Protein AF-A0A1G8HN28-F1 (afdb_monomer)

Sequence (175 aa):
MNTENFEAIHAINRPHAPDEATADFIFKAYMLLKNAPPTFSKWARQGAFENIAACAVSWRVVGISEDALRKIAATGKRGDLQRGHWFARDKRYEALFGVSGPTMERDALIRFFFDHDTTVVITKEQNNADGGPTTWGKIVAVPEGMFTTSGYSFNVRKRTEIPWVAAAVAELDQG

Radius of gyration: 17.05 Å; Cα contacts (8 Å, |Δi|>4): 218; chains: 1; bounding box: 41×28×47 Å

Secondary structure (DSSP, 8-state):
--HHHHHHHHHH-------HHHHHHHHHHHHHHHTS-TTS-HHHHHHHHHHHHGGGTTTEEEEEEHHHHHHHHHHSS-TTEEEEESS-HHHHHHHHH-TTSPPPPHHHHHHHHHHH-EEEEEETGGGSTT-STTTS-SEEEPPTTSS---SS-----TTTHHHHHHHHHHHHTT-

Mean predicted aligned error: 5.54 Å

Structure (mmCIF, N/CA/C/O backbone):
data_AF-A0A1G8HN28-F1
#
_entry.id   AF-A0A1G8HN28-F1
#
loop_
_atom_site.group_PDB
_atom_site.id
_atom_site.type_symbol
_atom_site.label_atom_id
_atom_site.label_alt_id
_atom_site.label_comp_id
_atom_site.label_asym_id
_atom_site.label_entity_id
_atom_site.label_seq_id
_atom_site.pdbx_PDB_ins_code
_atom_site.Cartn_x
_atom_site.Cartn_y
_atom_site.Cartn_z
_atom_site.occupancy
_atom_site.B_iso_or_equiv
_atom_site.auth_seq_id
_atom_site.auth_comp_id
_atom_site.auth_asym_id
_atom_site.auth_atom_id
_atom_site.pdbx_PDB_model_num
ATOM 1 N N . MET A 1 1 ? 16.975 -12.464 -0.111 1.00 44.72 1 MET A N 1
ATOM 2 C CA . MET A 1 1 ? 15.775 -12.101 0.677 1.00 44.72 1 MET A CA 1
ATOM 3 C C . MET A 1 1 ? 15.502 -13.298 1.578 1.00 44.72 1 MET A C 1
ATOM 5 O O . MET A 1 1 ? 15.392 -14.381 1.025 1.00 44.72 1 MET A O 1
ATOM 9 N N . ASN A 1 2 ? 15.528 -13.157 2.911 1.00 34.72 2 ASN A N 1
ATOM 10 C CA . ASN A 1 2 ? 15.238 -14.291 3.805 1.00 34.72 2 ASN A CA 1
ATOM 11 C C . ASN A 1 2 ? 13.785 -14.734 3.607 1.00 34.72 2 ASN A C 1
ATOM 13 O O . ASN A 1 2 ? 12.886 -13.892 3.602 1.00 34.72 2 ASN A O 1
ATOM 17 N N . THR A 1 3 ? 13.583 -16.038 3.446 1.00 35.84 3 THR A N 1
ATOM 18 C CA . THR A 1 3 ? 12.288 -16.710 3.264 1.00 35.84 3 THR A CA 1
ATOM 19 C C . THR A 1 3 ? 11.297 -16.413 4.392 1.00 35.84 3 THR A C 1
ATOM 21 O O . THR A 1 3 ? 10.112 -16.252 4.121 1.00 35.84 3 THR A O 1
ATOM 24 N N . GLU A 1 4 ? 11.783 -16.195 5.616 1.00 37.66 4 GLU A N 1
ATOM 25 C CA . GLU A 1 4 ? 10.964 -15.835 6.788 1.00 37.66 4 GLU A CA 1
ATOM 26 C C . GLU A 1 4 ? 10.170 -14.528 6.610 1.00 37.66 4 GLU A C 1
ATOM 28 O O . GLU A 1 4 ? 9.026 -14.423 7.044 1.00 37.66 4 GLU A O 1
ATOM 33 N N . ASN A 1 5 ? 10.731 -13.532 5.910 1.00 46.88 5 ASN A N 1
ATOM 34 C CA . ASN A 1 5 ? 10.006 -12.287 5.633 1.00 46.88 5 ASN A CA 1
ATOM 35 C C . ASN A 1 5 ? 8.941 -12.468 4.544 1.00 46.88 5 ASN A C 1
ATOM 37 O O . ASN A 1 5 ? 7.978 -11.709 4.510 1.00 46.88 5 ASN A O 1
ATOM 41 N N . PHE A 1 6 ? 9.102 -13.446 3.649 1.00 44.59 6 PHE A N 1
ATOM 42 C CA . PHE A 1 6 ? 8.166 -13.687 2.552 1.00 44.59 6 PHE A CA 1
ATOM 43 C C . PHE A 1 6 ? 6.874 -14.345 3.062 1.00 44.59 6 PHE A C 1
ATOM 45 O O . PHE A 1 6 ? 5.779 -13.909 2.714 1.00 44.59 6 PHE A O 1
ATOM 52 N N . GLU A 1 7 ? 6.980 -15.321 3.966 1.00 51.62 7 GLU A N 1
ATOM 53 C CA . GLU A 1 7 ? 5.817 -15.998 4.564 1.00 51.62 7 GLU A CA 1
ATOM 54 C C . GLU A 1 7 ? 4.975 -15.059 5.442 1.00 51.62 7 GLU A C 1
ATOM 56 O O . GLU A 1 7 ? 3.747 -15.054 5.343 1.00 51.62 7 GLU A O 1
ATOM 61 N N . ALA A 1 8 ? 5.616 -14.181 6.222 1.00 56.44 8 ALA A N 1
ATOM 62 C CA . ALA A 1 8 ? 4.918 -13.175 7.026 1.00 56.44 8 ALA A CA 1
ATOM 63 C C . ALA A 1 8 ? 4.186 -12.122 6.169 1.00 56.44 8 ALA A C 1
ATOM 65 O O . ALA A 1 8 ? 3.124 -11.638 6.561 1.00 56.44 8 ALA A O 1
ATOM 66 N N . ILE A 1 9 ? 4.717 -11.785 4.982 1.00 54.09 9 ILE A N 1
ATOM 67 C CA . ILE A 1 9 ? 4.017 -10.942 3.998 1.00 54.09 9 ILE A CA 1
ATOM 68 C C . ILE A 1 9 ? 2.742 -11.617 3.518 1.00 54.09 9 ILE A C 1
ATOM 70 O O . ILE A 1 9 ? 1.694 -10.977 3.502 1.00 54.09 9 ILE A O 1
ATOM 74 N N . HIS A 1 10 ? 2.800 -12.901 3.186 1.00 59.41 10 HIS A N 1
ATOM 75 C CA . HIS A 1 10 ? 1.641 -13.618 2.666 1.00 59.41 10 HIS A CA 1
ATOM 76 C C . HIS A 1 10 ? 0.594 -13.981 3.726 1.00 59.41 10 HIS A C 1
ATOM 78 O O . HIS A 1 10 ? -0.571 -14.128 3.374 1.00 59.41 10 HIS A O 1
ATOM 84 N N . ALA A 1 11 ? 0.957 -14.063 5.010 1.00 66.94 11 ALA A N 1
ATOM 85 C CA . ALA A 1 11 ? 0.036 -14.488 6.069 1.00 66.94 11 ALA A CA 1
ATOM 86 C C . ALA A 1 11 ? -1.216 -13.599 6.202 1.00 66.94 11 ALA A C 1
ATOM 88 O O . ALA A 1 11 ? -2.311 -14.105 6.437 1.00 66.94 11 ALA A O 1
ATOM 89 N N . ILE A 1 12 ? -1.067 -12.280 6.028 1.00 71.38 12 ILE A N 1
ATOM 90 C CA . ILE A 1 12 ? -2.192 -11.323 6.057 1.00 71.38 12 ILE A CA 1
ATOM 91 C C . ILE A 1 12 ? -2.523 -10.753 4.676 1.00 71.38 12 ILE A C 1
ATOM 93 O O . ILE A 1 12 ? -3.581 -10.146 4.477 1.00 71.38 12 ILE A O 1
ATOM 97 N N . ASN A 1 13 ? -1.618 -10.923 3.712 1.00 73.44 13 ASN A N 1
ATOM 98 C CA . ASN A 1 13 ? -1.813 -10.407 2.375 1.00 73.44 13 ASN A CA 1
ATOM 99 C C . ASN A 1 13 ? -2.645 -11.371 1.531 1.00 73.44 13 ASN A C 1
ATOM 101 O O . ASN A 1 13 ? -2.228 -12.473 1.190 1.00 73.44 13 ASN A O 1
ATOM 105 N N . ARG A 1 14 ? -3.828 -10.909 1.143 1.00 72.38 14 ARG A N 1
ATOM 106 C CA . ARG A 1 14 ? -4.714 -11.646 0.240 1.00 72.38 14 ARG A CA 1
ATOM 107 C C . ARG A 1 14 ? -4.315 -11.387 -1.216 1.00 72.38 14 ARG A C 1
ATOM 109 O O . ARG A 1 14 ? -4.094 -10.215 -1.518 1.00 72.38 14 ARG A O 1
ATOM 116 N N . PRO A 1 15 ? -4.258 -12.398 -2.102 1.00 70.25 15 PRO A N 1
ATOM 117 C CA . PRO A 1 15 ? -3.984 -12.181 -3.520 1.00 70.25 15 PRO A CA 1
ATOM 118 C C . PRO A 1 15 ? -4.952 -11.162 -4.124 1.00 70.25 15 PRO A C 1
ATOM 120 O O . PRO A 1 15 ? -6.145 -11.181 -3.821 1.00 70.25 15 PRO A O 1
ATOM 123 N N . HIS A 1 16 ? -4.445 -10.274 -4.974 1.00 81.06 16 HIS A N 1
ATOM 124 C CA . HIS A 1 16 ? -5.258 -9.314 -5.713 1.00 81.06 16 HIS A CA 1
ATOM 125 C C . HIS A 1 16 ? -4.727 -9.193 -7.133 1.00 81.06 16 HIS A C 1
ATOM 127 O O . HIS A 1 16 ? -3.523 -9.039 -7.331 1.00 81.06 16 HIS A O 1
ATOM 133 N N . ALA A 1 17 ? -5.627 -9.236 -8.106 1.00 82.38 17 ALA A N 1
ATOM 134 C CA . ALA A 1 17 ? -5.300 -9.005 -9.500 1.00 82.38 17 ALA A CA 1
ATOM 135 C C . ALA A 1 17 ? -6.364 -8.091 -10.128 1.00 82.38 17 ALA A C 1
ATOM 137 O O . ALA A 1 17 ? -7.555 -8.283 -9.870 1.00 82.38 17 ALA A O 1
ATOM 138 N N . PRO A 1 18 ? -5.960 -7.089 -10.927 1.00 89.94 18 PRO A N 1
ATOM 139 C CA . PRO A 1 18 ? -6.886 -6.342 -11.766 1.00 89.94 18 PRO A CA 1
ATOM 140 C C . PRO A 1 18 ? -7.526 -7.237 -12.833 1.00 89.94 18 PRO A C 1
ATOM 142 O O . PRO A 1 18 ? -7.039 -8.330 -13.116 1.00 89.94 18 PRO A O 1
ATOM 145 N N . ASP A 1 19 ? -8.581 -6.731 -13.474 1.00 93.31 19 ASP A N 1
ATOM 146 C CA . ASP A 1 19 ? -9.087 -7.321 -14.714 1.00 93.31 19 ASP A CA 1
ATOM 147 C C . ASP A 1 19 ? -8.032 -7.283 -15.842 1.00 93.31 19 ASP A C 1
ATOM 149 O O . ASP A 1 19 ? -7.075 -6.506 -15.796 1.00 93.31 19 ASP A O 1
ATOM 153 N N . GLU A 1 20 ? -8.225 -8.105 -16.878 1.00 95.00 20 GLU A N 1
ATOM 154 C CA . GLU A 1 20 ? -7.278 -8.257 -17.994 1.00 95.00 20 GLU A CA 1
ATOM 155 C C . GLU A 1 20 ? -6.972 -6.947 -18.735 1.00 95.00 20 GLU A C 1
ATOM 157 O O . GLU A 1 20 ? -5.822 -6.687 -19.092 1.00 95.00 20 GLU A O 1
ATOM 162 N N . ALA A 1 21 ? -7.976 -6.094 -18.951 1.00 95.50 21 ALA A N 1
ATOM 163 C CA . ALA A 1 21 ? -7.784 -4.839 -19.674 1.00 95.50 21 ALA A CA 1
ATOM 164 C C . ALA A 1 21 ? -6.942 -3.857 -18.847 1.00 95.50 21 ALA A C 1
ATOM 166 O O . ALA A 1 21 ? -6.051 -3.178 -19.368 1.00 95.50 21 ALA A O 1
ATOM 167 N N . THR A 1 22 ? -7.188 -3.818 -17.541 1.00 94.62 22 THR A N 1
ATOM 168 C CA . THR A 1 22 ? -6.427 -3.019 -16.588 1.00 94.62 22 THR A CA 1
ATOM 169 C C . THR A 1 22 ? -5.004 -3.567 -16.420 1.00 94.62 22 THR A C 1
ATOM 171 O O . THR A 1 22 ? -4.047 -2.790 -16.428 1.00 94.62 22 THR A O 1
ATOM 174 N N . ALA A 1 23 ? -4.831 -4.889 -16.348 1.00 95.62 23 ALA A N 1
ATOM 175 C CA . ALA A 1 23 ? -3.526 -5.552 -16.325 1.00 95.62 23 ALA A CA 1
ATOM 176 C C . ALA A 1 23 ? -2.688 -5.217 -17.573 1.00 95.62 23 ALA A C 1
ATOM 178 O O . ALA A 1 23 ? -1.526 -4.821 -17.454 1.00 95.62 23 ALA A O 1
ATOM 179 N N . ASP A 1 24 ? -3.289 -5.286 -18.764 1.00 96.88 24 ASP A N 1
ATOM 180 C CA . ASP A 1 24 ? -2.649 -4.902 -20.027 1.00 96.88 24 ASP A CA 1
ATOM 181 C C . ASP A 1 24 ? -2.194 -3.445 -20.028 1.00 96.88 24 ASP A C 1
ATOM 183 O O . ASP A 1 24 ? -1.091 -3.124 -20.482 1.00 96.88 24 ASP A O 1
ATOM 187 N N . PHE A 1 25 ? -3.048 -2.547 -19.538 1.00 96.62 25 PHE A N 1
ATOM 188 C CA . PHE A 1 25 ? -2.735 -1.127 -19.459 1.00 96.62 25 PHE A CA 1
ATOM 189 C C . PHE A 1 25 ? -1.555 -0.860 -18.517 1.00 96.62 25 PHE A C 1
ATOM 191 O O . PHE A 1 25 ? -0.601 -0.176 -18.900 1.00 96.62 25 PHE A O 1
ATOM 198 N N . ILE A 1 26 ? -1.579 -1.446 -17.316 1.00 96.12 26 ILE A N 1
ATOM 199 C CA . ILE A 1 26 ? -0.498 -1.330 -16.328 1.00 96.12 26 ILE A CA 1
ATOM 200 C C . ILE A 1 26 ? 0.811 -1.889 -16.897 1.00 96.12 26 ILE A C 1
ATOM 202 O O . ILE A 1 26 ? 1.857 -1.255 -16.754 1.00 96.12 26 ILE A O 1
ATOM 206 N N . PHE A 1 27 ? 0.773 -3.028 -17.593 1.00 97.31 27 PHE A N 1
ATOM 207 C CA . PHE A 1 27 ? 1.964 -3.617 -18.206 1.00 97.31 27 PHE A CA 1
ATOM 208 C C . PHE A 1 27 ? 2.558 -2.732 -19.309 1.00 97.31 27 PHE A C 1
ATOM 210 O O . PHE A 1 27 ? 3.766 -2.492 -19.335 1.00 97.31 27 PHE A O 1
ATOM 217 N N . LYS A 1 28 ? 1.726 -2.163 -20.189 1.00 97.75 28 LYS A N 1
ATOM 218 C CA . LYS A 1 28 ? 2.188 -1.205 -21.209 1.00 97.75 28 LYS A CA 1
ATOM 219 C C . LYS A 1 28 ? 2.840 0.021 -20.568 1.00 97.75 28 LYS A C 1
ATOM 221 O O . LYS A 1 28 ? 3.909 0.447 -21.005 1.00 97.75 28 LYS A O 1
ATOM 226 N N . ALA A 1 29 ? 2.242 0.554 -19.504 1.00 96.88 29 ALA A N 1
ATOM 227 C CA . ALA A 1 29 ? 2.821 1.655 -18.743 1.00 96.88 29 ALA A CA 1
ATOM 228 C C . ALA A 1 29 ? 4.161 1.281 -18.090 1.00 96.88 29 ALA A C 1
ATOM 230 O O . ALA A 1 29 ? 5.112 2.060 -18.160 1.00 96.88 29 ALA A O 1
ATOM 231 N N . TYR A 1 30 ? 4.267 0.084 -17.507 1.00 96.75 30 TYR A N 1
ATOM 232 C CA . TYR A 1 30 ? 5.524 -0.443 -16.975 1.00 96.75 30 TYR A CA 1
ATOM 233 C C . TYR A 1 30 ? 6.621 -0.465 -18.038 1.00 96.75 30 TYR A C 1
ATOM 235 O O . TYR A 1 30 ? 7.710 0.053 -17.792 1.00 96.75 30 TYR A O 1
ATOM 243 N N . MET A 1 31 ? 6.328 -0.986 -19.232 1.00 97.38 31 MET A N 1
ATOM 244 C CA . MET A 1 31 ? 7.298 -1.053 -20.327 1.00 97.38 31 MET A CA 1
ATOM 245 C C . MET A 1 31 ? 7.760 0.337 -20.776 1.00 97.38 31 MET A C 1
ATOM 247 O O . MET A 1 31 ? 8.952 0.539 -21.008 1.00 97.38 31 MET A O 1
ATOM 251 N N . LEU A 1 32 ? 6.856 1.319 -20.844 1.00 96.50 32 LEU A N 1
ATOM 252 C CA . LEU A 1 32 ? 7.224 2.709 -21.137 1.00 96.50 32 LEU A CA 1
ATOM 253 C C . LEU A 1 32 ? 8.142 3.291 -20.054 1.00 96.50 32 LEU A C 1
ATOM 255 O O . LEU A 1 32 ? 9.155 3.912 -20.365 1.00 96.50 32 LEU A O 1
ATOM 259 N N . LEU A 1 33 ? 7.819 3.063 -18.780 1.00 95.62 33 LEU A N 1
ATOM 260 C CA . LEU A 1 33 ? 8.578 3.586 -17.644 1.00 95.62 33 LEU A CA 1
ATOM 261 C C . LEU A 1 33 ? 9.942 2.905 -17.469 1.00 95.62 33 LEU A C 1
ATOM 263 O O . LEU A 1 33 ? 10.916 3.583 -17.139 1.00 95.62 33 LEU A O 1
ATOM 267 N N . LYS A 1 34 ? 10.035 1.594 -17.715 1.00 93.38 34 LYS A N 1
ATOM 268 C CA . LYS A 1 34 ? 11.283 0.814 -17.675 1.00 93.38 34 LYS A CA 1
ATOM 269 C C . LYS A 1 34 ? 12.260 1.264 -18.762 1.00 93.38 34 LYS A C 1
ATOM 271 O O . LYS A 1 34 ? 13.454 1.338 -18.492 1.00 93.38 34 LYS A O 1
ATOM 276 N N . ASN A 1 35 ? 11.747 1.626 -19.939 1.00 92.94 35 ASN A N 1
ATOM 277 C CA . ASN A 1 35 ? 12.536 2.125 -21.071 1.00 92.94 35 ASN A CA 1
ATOM 278 C C . ASN A 1 35 ? 12.680 3.659 -21.101 1.00 92.94 35 ASN A C 1
ATOM 280 O O . ASN A 1 35 ? 13.257 4.205 -22.041 1.00 92.94 35 ASN A O 1
ATOM 284 N N . ALA A 1 36 ? 12.158 4.369 -20.096 1.00 93.31 36 ALA A N 1
ATOM 285 C CA . ALA A 1 36 ? 12.282 5.819 -20.012 1.00 93.31 36 ALA A CA 1
ATOM 286 C C . ALA A 1 36 ? 13.762 6.241 -19.892 1.00 93.31 36 ALA A C 1
ATOM 288 O O . ALA A 1 36 ? 14.547 5.538 -19.244 1.00 93.31 36 ALA A O 1
ATOM 289 N N . PRO A 1 37 ? 14.152 7.402 -20.452 1.00 92.12 37 PRO A N 1
ATOM 290 C CA . PRO A 1 37 ? 15.539 7.856 -20.441 1.00 92.12 37 PRO A CA 1
ATOM 291 C C . PRO A 1 37 ? 16.082 8.014 -19.008 1.00 92.12 37 PRO A C 1
ATOM 293 O O . PRO A 1 37 ? 15.302 8.243 -18.080 1.00 92.12 37 PRO A O 1
ATOM 296 N N . PRO A 1 38 ? 17.413 7.967 -18.801 1.00 87.44 38 PRO A N 1
ATOM 297 C CA . PRO A 1 38 ? 18.023 8.123 -17.474 1.00 87.44 38 PRO A CA 1
ATOM 298 C C . PRO A 1 38 ? 17.699 9.447 -16.767 1.00 87.44 38 PRO A C 1
ATOM 300 O O . PRO A 1 38 ? 17.789 9.534 -15.547 1.00 87.44 38 PRO A O 1
ATOM 303 N N . THR A 1 39 ? 17.298 10.477 -17.520 1.00 92.44 39 THR A N 1
ATOM 304 C CA . THR A 1 39 ? 16.817 11.759 -16.982 1.00 92.44 39 THR A CA 1
ATOM 305 C C . THR A 1 39 ? 15.479 11.637 -16.245 1.00 92.44 39 THR A C 1
ATOM 307 O O . THR A 1 39 ? 15.123 12.521 -15.466 1.00 92.44 39 THR A O 1
ATOM 310 N N . PHE A 1 40 ? 14.737 10.545 -16.452 1.00 92.56 40 PHE A N 1
ATOM 311 C CA . PHE A 1 40 ? 13.512 10.249 -15.723 1.00 92.56 40 PHE A CA 1
ATOM 312 C C . PHE A 1 40 ? 13.860 9.721 -14.328 1.00 92.56 40 PHE A C 1
ATOM 314 O O . PHE A 1 40 ? 14.320 8.590 -14.166 1.00 92.56 40 PHE A O 1
ATOM 321 N N . SER A 1 41 ? 13.669 10.563 -13.311 1.00 93.19 41 SER A N 1
ATOM 322 C CA . SER A 1 41 ? 14.112 10.261 -11.949 1.00 93.19 41 SER A CA 1
ATOM 323 C C . SER A 1 41 ? 13.434 9.016 -11.366 1.00 93.19 41 SER A C 1
ATOM 325 O O . SER A 1 41 ? 12.297 8.681 -11.713 1.00 93.19 41 SER A O 1
ATOM 327 N N . LYS A 1 42 ? 14.105 8.375 -10.398 1.00 92.12 42 LYS A N 1
ATOM 328 C CA . LYS A 1 42 ? 13.541 7.275 -9.594 1.00 92.12 42 LYS A CA 1
ATOM 329 C C . LYS A 1 42 ? 12.138 7.613 -9.079 1.00 92.12 42 LYS A C 1
ATOM 331 O O . LYS A 1 42 ? 11.210 6.829 -9.254 1.00 92.12 42 LYS A O 1
ATOM 336 N N . TRP A 1 43 ? 11.982 8.796 -8.482 1.00 90.56 43 TRP A N 1
ATOM 337 C CA . TRP A 1 43 ? 10.719 9.242 -7.893 1.00 90.56 43 TRP A CA 1
ATOM 338 C C . TRP A 1 43 ? 9.622 9.453 -8.933 1.00 90.56 43 TRP A C 1
ATOM 340 O O . TRP A 1 43 ? 8.485 9.051 -8.698 1.00 90.56 43 TRP A O 1
ATOM 350 N N . ALA A 1 44 ? 9.960 10.024 -10.093 1.00 94.06 44 ALA A N 1
ATOM 351 C CA . ALA A 1 44 ? 9.011 10.183 -11.189 1.00 94.06 44 ALA A CA 1
ATOM 352 C C . ALA A 1 44 ? 8.558 8.818 -11.726 1.00 94.06 44 ALA A C 1
ATOM 354 O O . ALA A 1 44 ? 7.365 8.600 -11.916 1.00 94.06 44 ALA A O 1
ATOM 355 N N . ARG A 1 45 ? 9.491 7.873 -11.907 1.00 94.38 45 ARG A N 1
ATOM 356 C CA . ARG A 1 45 ? 9.209 6.513 -12.394 1.00 94.38 45 ARG A CA 1
ATOM 357 C C . ARG A 1 45 ? 8.306 5.745 -11.445 1.00 94.38 45 ARG A C 1
ATOM 359 O O . ARG A 1 45 ? 7.273 5.223 -11.856 1.00 94.38 45 ARG A O 1
ATOM 366 N N . GLN A 1 46 ? 8.680 5.725 -10.172 1.00 92.50 46 GLN A N 1
ATOM 367 C CA . GLN A 1 46 ? 7.920 5.046 -9.138 1.00 92.50 46 GLN A CA 1
ATOM 368 C C . GLN A 1 46 ? 6.534 5.666 -8.948 1.00 92.50 46 GLN A C 1
ATOM 370 O O . GLN A 1 46 ? 5.536 4.951 -8.964 1.00 92.50 46 GLN A O 1
ATOM 375 N N . GLY A 1 47 ? 6.467 6.992 -8.802 1.00 91.94 47 GLY A N 1
ATOM 376 C CA . GLY A 1 47 ? 5.213 7.705 -8.582 1.00 91.94 47 GLY A CA 1
ATOM 377 C C . GLY A 1 47 ? 4.254 7.591 -9.766 1.00 91.94 47 GLY A C 1
ATOM 378 O O . GLY 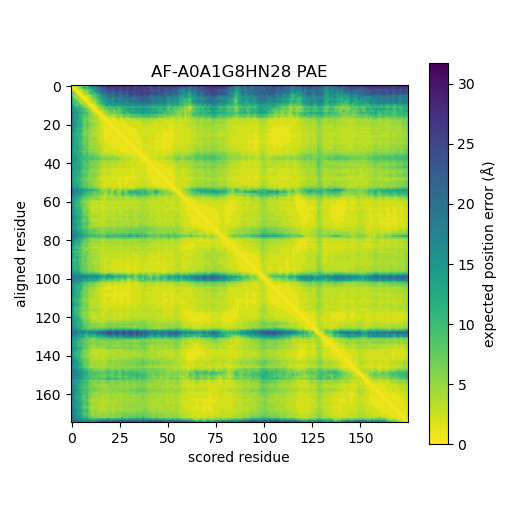A 1 47 ? 3.062 7.383 -9.562 1.00 91.94 47 GLY A O 1
ATOM 379 N N . ALA A 1 48 ? 4.755 7.669 -11.004 1.00 93.88 48 ALA A N 1
ATOM 380 C CA . ALA A 1 48 ? 3.931 7.470 -12.195 1.00 93.88 48 ALA A CA 1
ATOM 381 C C . ALA A 1 48 ? 3.323 6.062 -12.228 1.00 93.88 48 ALA A C 1
ATOM 383 O O . ALA A 1 48 ? 2.118 5.929 -12.430 1.00 93.88 48 ALA A O 1
ATOM 384 N N . PHE A 1 49 ? 4.128 5.026 -11.976 1.00 94.31 49 PHE A N 1
ATOM 385 C CA . PHE A 1 49 ? 3.641 3.648 -11.975 1.00 94.31 49 PHE A CA 1
ATOM 386 C C . PHE A 1 49 ? 2.590 3.400 -10.886 1.00 94.31 49 PHE A C 1
ATOM 388 O O . PHE A 1 49 ? 1.531 2.845 -11.165 1.00 94.31 49 PHE A O 1
ATOM 395 N N . GLU A 1 50 ? 2.843 3.864 -9.660 1.00 92.00 50 GLU A N 1
ATOM 396 C CA . GLU A 1 50 ? 1.910 3.704 -8.537 1.00 92.00 50 GLU A CA 1
ATOM 397 C C . G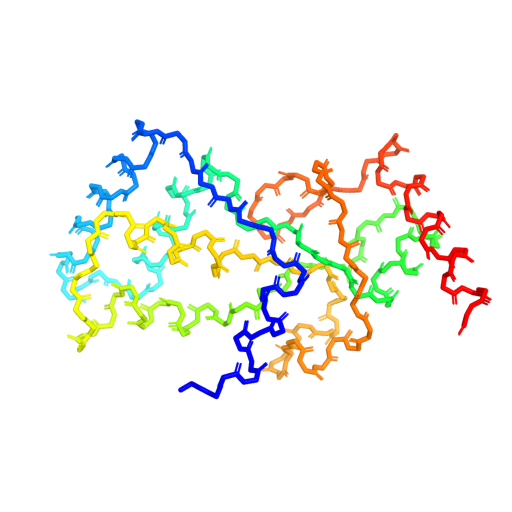LU A 1 50 ? 0.580 4.436 -8.771 1.00 92.00 50 GLU A C 1
ATOM 399 O O . GLU A 1 50 ? -0.478 3.891 -8.454 1.00 92.00 50 GLU A O 1
ATOM 404 N N . ASN A 1 51 ? 0.614 5.633 -9.368 1.00 90.19 51 ASN A N 1
ATOM 405 C CA . ASN A 1 51 ? -0.596 6.376 -9.734 1.00 90.19 51 ASN A CA 1
ATOM 406 C C . ASN A 1 51 ? -1.389 5.679 -10.845 1.00 90.19 51 ASN A C 1
ATOM 408 O O . ASN A 1 51 ? -2.614 5.645 -10.788 1.00 90.19 51 ASN A O 1
ATOM 412 N N . ILE A 1 52 ? -0.704 5.100 -11.833 1.00 91.38 52 ILE A N 1
ATOM 413 C CA . ILE A 1 52 ? -1.340 4.309 -12.892 1.00 91.38 52 ILE A CA 1
ATOM 414 C C . ILE A 1 52 ? -2.018 3.075 -12.296 1.00 91.38 52 ILE A C 1
ATOM 416 O O . ILE A 1 52 ? -3.173 2.808 -12.603 1.00 91.38 52 ILE A O 1
ATOM 420 N N . ALA A 1 53 ? -1.342 2.366 -11.393 1.00 89.88 53 ALA A N 1
ATOM 421 C CA . ALA A 1 53 ? -1.899 1.184 -10.747 1.00 89.88 53 ALA A CA 1
ATOM 422 C C . ALA A 1 53 ? -3.017 1.500 -9.732 1.00 89.88 53 ALA A C 1
ATOM 424 O O . ALA A 1 53 ? -3.765 0.603 -9.346 1.00 89.88 53 ALA A O 1
ATOM 425 N N . ALA A 1 54 ? -3.180 2.759 -9.305 1.00 84.31 54 ALA A N 1
ATOM 426 C CA . ALA A 1 54 ? -4.211 3.161 -8.344 1.00 84.31 54 ALA A CA 1
ATOM 427 C C . ALA A 1 54 ? -5.651 2.953 -8.831 1.00 84.31 54 ALA A C 1
ATOM 429 O O . ALA A 1 54 ? -6.557 2.884 -7.998 1.00 84.31 54 ALA A O 1
ATOM 430 N N . CYS A 1 55 ? -5.872 2.782 -10.140 1.00 73.62 55 CYS A N 1
ATOM 431 C CA . CYS A 1 55 ? -7.169 2.372 -10.687 1.00 73.62 55 CYS A CA 1
ATOM 432 C C . CYS A 1 55 ? -7.589 0.949 -10.272 1.00 73.62 55 CYS A C 1
ATOM 434 O O . CYS A 1 55 ? -8.762 0.607 -10.373 1.00 73.62 55 CYS A O 1
ATOM 436 N N . ALA A 1 56 ? -6.651 0.144 -9.768 1.00 78.06 56 ALA A N 1
ATOM 437 C CA . ALA A 1 56 ? -6.812 -1.276 -9.488 1.00 78.06 56 ALA A CA 1
ATOM 438 C C . ALA A 1 56 ? -6.611 -1.620 -8.005 1.00 78.06 56 ALA A C 1
ATOM 440 O O . ALA A 1 56 ? -6.062 -2.667 -7.686 1.00 78.06 56 ALA A O 1
ATOM 441 N N . VAL A 1 57 ? -7.046 -0.759 -7.078 1.00 77.62 57 VAL A N 1
ATOM 442 C CA . VAL A 1 57 ? -6.943 -1.019 -5.622 1.00 77.62 57 VAL A CA 1
ATOM 443 C C . VAL A 1 57 ? -5.481 -1.181 -5.157 1.00 77.62 57 VAL A C 1
ATOM 445 O O . VAL A 1 57 ? -5.154 -2.010 -4.308 1.00 77.62 57 VAL A O 1
ATOM 448 N N . SER A 1 58 ? -4.583 -0.363 -5.712 1.00 82.50 58 SER A N 1
ATOM 449 C CA . SER A 1 58 ? -3.216 -0.221 -5.199 1.00 82.50 58 SER A CA 1
ATOM 450 C C . SER A 1 58 ? -3.229 0.387 -3.783 1.00 82.50 58 SER A C 1
ATOM 452 O O . SER A 1 58 ? -4.218 0.999 -3.359 1.00 82.50 58 SER A O 1
ATOM 454 N N . TRP A 1 59 ? -2.148 0.204 -3.023 1.00 89.44 59 TRP A N 1
ATOM 455 C CA . TRP A 1 59 ? -2.020 0.606 -1.614 1.00 89.44 59 TRP A CA 1
ATOM 456 C C . TRP A 1 59 ? -3.038 -0.059 -0.676 1.00 89.44 59 TRP A C 1
ATOM 458 O O . TRP A 1 59 ? -3.427 0.512 0.349 1.00 89.44 59 TRP A O 1
ATOM 468 N N . ARG A 1 60 ? -3.476 -1.277 -1.000 1.00 89.75 60 ARG A N 1
ATOM 469 C CA . ARG A 1 60 ? -4.515 -1.986 -0.246 1.00 89.75 60 ARG A CA 1
ATOM 470 C C . ARG A 1 60 ? -4.120 -2.184 1.213 1.00 89.75 60 ARG A C 1
ATOM 472 O O . ARG A 1 60 ? -3.034 -2.679 1.508 1.00 89.75 60 ARG A O 1
ATOM 479 N N . VAL A 1 61 ? -5.026 -1.833 2.121 1.00 92.62 61 VAL A N 1
ATOM 480 C CA . VAL A 1 61 ? -4.822 -2.034 3.558 1.00 92.62 61 VAL A CA 1
ATOM 481 C C . VAL A 1 61 ? -5.058 -3.505 3.897 1.00 92.62 61 VAL A C 1
ATOM 483 O O . VAL A 1 61 ? -6.172 -4.003 3.750 1.00 92.62 61 VAL A O 1
ATOM 486 N N . VAL A 1 62 ? -4.012 -4.198 4.344 1.00 93.31 62 VAL A N 1
ATOM 487 C CA . VAL A 1 62 ? -4.063 -5.620 4.742 1.00 93.31 62 VAL A CA 1
ATOM 488 C C . VAL A 1 62 ? -4.043 -5.814 6.255 1.00 93.31 62 VAL A C 1
ATOM 490 O O . VAL A 1 62 ? -4.461 -6.856 6.753 1.00 93.31 62 VAL A O 1
ATOM 493 N N . GLY A 1 63 ? -3.619 -4.793 6.999 1.00 94.94 63 GLY A N 1
ATOM 494 C CA . GLY A 1 63 ? -3.567 -4.834 8.452 1.00 94.94 63 GLY A CA 1
ATOM 495 C C . GLY A 1 63 ? -3.655 -3.454 9.091 1.00 94.94 63 GLY A C 1
ATOM 496 O O . GLY A 1 63 ? -3.608 -2.420 8.420 1.00 94.94 63 GLY A O 1
ATOM 497 N N . ILE A 1 64 ? -3.762 -3.445 10.410 1.00 95.94 64 ILE A N 1
ATOM 498 C CA . ILE A 1 64 ? -3.701 -2.255 11.257 1.00 95.94 64 ILE A CA 1
ATOM 499 C C . ILE A 1 64 ? -2.921 -2.599 12.528 1.00 95.94 64 ILE A C 1
ATOM 501 O O . ILE A 1 64 ? -3.110 -3.683 13.081 1.00 95.94 64 ILE A O 1
ATOM 505 N N . SER A 1 65 ? -2.028 -1.719 12.981 1.00 95.69 65 SER A N 1
ATOM 506 C CA . SER A 1 65 ? -1.350 -1.917 14.265 1.00 95.69 65 SER A CA 1
ATOM 507 C C . SER A 1 65 ? -2.335 -1.773 15.422 1.00 95.69 65 SER A C 1
ATOM 509 O O . SER A 1 65 ? -3.293 -1.001 15.342 1.00 95.69 65 SER A O 1
ATOM 511 N N . GLU A 1 66 ? -2.104 -2.498 16.514 1.00 95.75 66 GLU A N 1
ATOM 512 C CA . GLU A 1 66 ? -2.932 -2.406 17.719 1.00 95.75 66 GLU A CA 1
ATOM 513 C C . GLU A 1 66 ? -3.052 -0.957 18.228 1.00 95.75 66 GLU A C 1
ATOM 515 O O . GLU A 1 66 ? -4.158 -0.494 18.508 1.00 95.75 66 GLU A O 1
ATOM 520 N N . ASP A 1 67 ? -1.952 -0.200 18.244 1.00 95.31 67 ASP A N 1
ATOM 521 C CA . ASP A 1 67 ? -1.951 1.213 18.644 1.00 95.31 67 ASP A CA 1
ATOM 522 C C . ASP A 1 67 ? -2.876 2.065 17.764 1.00 95.31 67 ASP A C 1
ATOM 524 O O . ASP A 1 67 ? -3.661 2.883 18.256 1.00 95.31 67 ASP A O 1
ATOM 528 N N . ALA A 1 68 ? -2.816 1.866 16.444 1.00 95.94 68 ALA A N 1
ATOM 529 C CA . ALA A 1 68 ? -3.668 2.585 15.510 1.00 95.94 68 ALA A CA 1
ATOM 530 C C . ALA A 1 68 ? -5.140 2.178 15.660 1.00 95.94 68 ALA A C 1
ATOM 532 O O . ALA A 1 68 ? -6.025 3.038 15.621 1.00 95.94 68 ALA A O 1
ATOM 533 N N . LEU A 1 69 ? -5.403 0.889 15.881 1.00 96.31 69 LEU A N 1
ATOM 534 C CA . LEU A 1 69 ? -6.738 0.352 16.118 1.00 96.31 69 LEU A CA 1
ATOM 535 C C . LEU A 1 69 ? -7.362 0.978 17.374 1.00 96.31 69 LEU A C 1
ATOM 537 O O . LEU A 1 69 ? -8.460 1.538 17.307 1.00 96.31 69 LEU A O 1
ATOM 541 N N . ARG A 1 70 ? -6.629 0.983 18.494 1.00 96.69 70 ARG A N 1
ATOM 542 C CA . ARG A 1 70 ? -7.059 1.597 19.760 1.00 96.69 70 ARG A CA 1
ATOM 543 C C . ARG A 1 70 ? -7.267 3.107 19.621 1.00 96.69 70 ARG A C 1
ATOM 545 O O . ARG A 1 70 ? -8.247 3.645 20.139 1.00 96.69 70 ARG A O 1
ATOM 552 N N . LYS A 1 71 ? -6.424 3.804 18.851 1.00 96.50 71 LYS A N 1
ATOM 553 C CA . LYS A 1 71 ? -6.587 5.243 18.575 1.00 96.50 71 LYS A CA 1
ATOM 554 C C . LYS A 1 71 ? -7.855 5.550 17.775 1.00 96.50 71 LYS A C 1
ATOM 556 O O . LYS A 1 71 ? -8.537 6.540 18.066 1.00 96.50 71 LYS A O 1
ATOM 561 N N . ILE A 1 72 ? -8.215 4.706 16.804 1.00 96.56 72 ILE A N 1
ATOM 562 C CA . ILE A 1 72 ? -9.492 4.841 16.087 1.00 96.56 72 ILE A CA 1
ATOM 563 C C . ILE A 1 72 ? -10.663 4.558 17.026 1.00 96.56 72 ILE A C 1
ATOM 565 O O . ILE A 1 72 ? -11.619 5.331 17.012 1.00 96.56 72 ILE A O 1
ATOM 569 N N . ALA A 1 73 ? -10.588 3.520 17.862 1.00 96.38 73 ALA A N 1
ATOM 570 C CA . ALA A 1 73 ? -11.648 3.196 18.818 1.00 96.38 73 ALA A CA 1
ATOM 571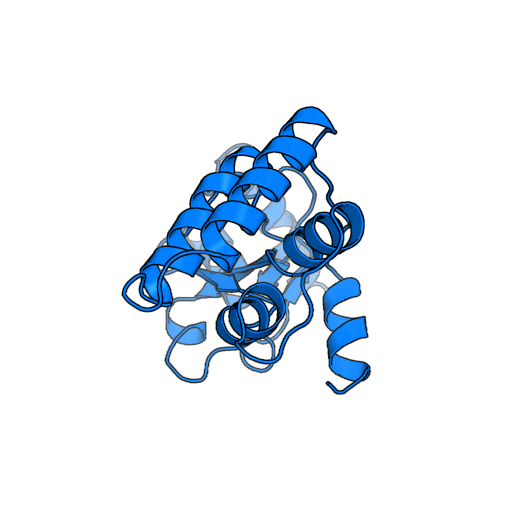 C C . ALA A 1 73 ? -11.935 4.363 19.778 1.00 96.38 73 ALA A C 1
ATOM 573 O O . ALA A 1 73 ? -13.091 4.718 19.991 1.00 96.38 73 ALA A O 1
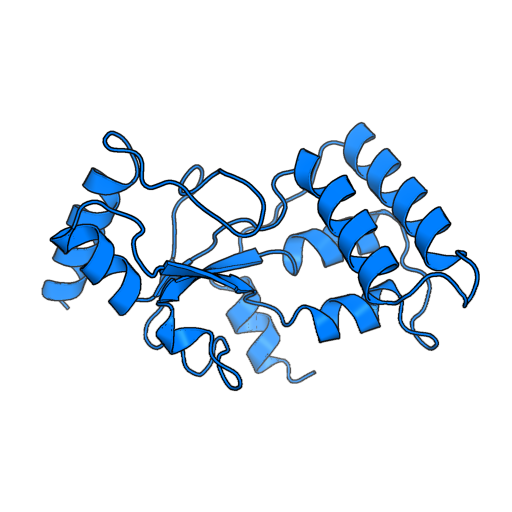ATOM 574 N N . ALA A 1 74 ? -10.887 5.016 20.290 1.00 95.81 74 ALA A N 1
ATOM 575 C CA . ALA A 1 74 ? -11.017 6.132 21.224 1.00 95.81 74 ALA A CA 1
ATOM 576 C C . ALA A 1 74 ? -11.552 7.422 20.577 1.00 95.81 74 ALA A C 1
ATOM 578 O O . ALA A 1 74 ? -12.286 8.180 21.207 1.00 95.81 74 ALA A O 1
ATOM 579 N N . THR A 1 75 ? -11.166 7.712 19.330 1.00 95.00 75 THR A N 1
ATOM 580 C CA . THR A 1 75 ? -11.422 9.029 18.713 1.00 95.00 75 THR A CA 1
ATOM 581 C C . THR A 1 75 ? -12.478 9.017 17.611 1.00 95.00 75 THR A C 1
ATOM 583 O O . THR A 1 75 ? -12.975 10.078 17.224 1.00 95.00 75 THR A O 1
ATOM 586 N N . GLY A 1 76 ? -12.778 7.846 17.044 1.00 93.00 76 GLY A N 1
ATOM 587 C CA . GLY A 1 76 ? -13.572 7.685 15.826 1.00 93.00 76 GLY A CA 1
ATOM 588 C C . GLY A 1 76 ? -12.955 8.354 14.591 1.00 93.00 76 GLY A C 1
ATOM 589 O O . GLY A 1 76 ? -13.657 8.594 13.607 1.00 93.00 76 GLY A O 1
ATOM 590 N N . LYS A 1 77 ? -11.669 8.729 14.639 1.00 91.06 77 LYS A N 1
ATOM 591 C CA . LYS A 1 77 ? -10.990 9.549 13.628 1.00 91.06 77 LYS A CA 1
ATOM 592 C C . LYS A 1 77 ? -9.656 8.924 13.226 1.00 91.06 77 LYS A C 1
ATOM 594 O O . LYS A 1 77 ? -9.019 8.218 13.993 1.00 91.06 77 LYS A O 1
ATOM 599 N N . ARG A 1 78 ? -9.190 9.268 12.023 1.00 90.12 78 ARG A N 1
ATOM 600 C CA . ARG A 1 78 ? -7.875 8.861 11.490 1.00 90.12 78 ARG A CA 1
ATOM 601 C C . ARG A 1 78 ? -6.686 9.701 11.988 1.00 90.12 78 ARG A C 1
ATOM 603 O O . ARG A 1 78 ? -5.610 9.622 11.405 1.00 90.12 78 ARG A O 1
ATOM 610 N N . GLY A 1 79 ? -6.910 10.624 12.926 1.00 87.94 79 GLY A N 1
ATOM 611 C CA . GLY A 1 79 ? -5.923 11.645 13.296 1.00 87.94 79 GLY A CA 1
ATOM 612 C C . GLY A 1 79 ? -4.591 11.015 13.699 1.00 87.94 79 GLY A C 1
ATOM 613 O O . GLY A 1 79 ? -4.575 10.093 14.508 1.00 87.94 79 GLY A O 1
ATOM 614 N N . ASP A 1 80 ? -3.495 11.502 13.112 1.00 89.50 80 ASP A N 1
ATOM 615 C CA . ASP A 1 80 ? -2.131 11.003 13.345 1.00 89.50 80 ASP A CA 1
ATOM 616 C C . ASP A 1 80 ? -1.935 9.507 13.072 1.00 89.50 80 ASP A C 1
ATOM 618 O O . ASP A 1 80 ? -1.114 8.849 13.708 1.00 89.50 80 ASP A O 1
ATOM 622 N N . LEU A 1 81 ? -2.683 8.991 12.098 1.00 93.00 81 LEU A N 1
ATOM 623 C CA . LEU A 1 81 ? -2.494 7.674 11.507 1.00 93.00 81 LEU A CA 1
ATOM 624 C C . LEU A 1 81 ? -2.131 7.817 10.030 1.00 93.00 81 LEU A C 1
ATOM 626 O O . LEU A 1 81 ? -2.492 8.798 9.371 1.00 93.00 81 LEU A O 1
ATOM 630 N N . GLN A 1 82 ? -1.444 6.819 9.495 1.00 91.94 82 GLN A N 1
ATOM 631 C CA . GLN A 1 82 ? -1.041 6.767 8.095 1.00 91.94 82 GLN A CA 1
ATOM 632 C C . GLN A 1 82 ? -0.907 5.331 7.605 1.00 91.94 82 GLN A C 1
ATOM 634 O O . GLN A 1 82 ? -1.084 4.379 8.361 1.00 91.94 82 GLN A O 1
ATOM 639 N N . ARG A 1 83 ? -0.591 5.192 6.320 1.00 92.38 83 ARG A N 1
ATOM 640 C CA . ARG A 1 83 ? -0.270 3.912 5.701 1.00 92.38 83 ARG A CA 1
ATOM 641 C C . ARG A 1 83 ? 1.234 3.718 5.641 1.00 92.38 83 ARG A C 1
ATOM 643 O O . ARG A 1 83 ? 1.916 4.452 4.930 1.00 92.38 83 ARG A O 1
ATOM 650 N N . GLY A 1 84 ? 1.719 2.710 6.355 1.00 91.50 84 GLY A N 1
ATOM 651 C CA . GLY A 1 84 ? 3.056 2.162 6.164 1.00 91.50 84 GLY A CA 1
ATOM 652 C C . GLY A 1 84 ? 3.001 1.046 5.130 1.00 91.50 84 GLY A C 1
ATOM 653 O O . GLY A 1 84 ? 2.103 0.206 5.177 1.00 91.50 84 GLY A O 1
ATOM 654 N N . HIS A 1 85 ? 3.931 1.021 4.178 1.00 91.06 85 HIS A N 1
ATOM 655 C CA . HIS A 1 85 ? 4.003 -0.092 3.231 1.00 91.06 85 HIS A CA 1
ATOM 656 C C . HIS A 1 85 ? 4.572 -1.337 3.896 1.00 91.06 85 HIS A C 1
ATOM 658 O O . HIS A 1 85 ? 5.686 -1.302 4.415 1.00 91.06 85 HIS A O 1
ATOM 664 N N . TRP A 1 86 ? 3.835 -2.443 3.814 1.00 89.75 86 TRP A N 1
ATOM 665 C CA . TRP A 1 86 ? 4.265 -3.711 4.398 1.00 89.75 86 TRP A CA 1
ATOM 666 C C . TRP A 1 86 ? 5.549 -4.230 3.741 1.00 89.75 86 TRP A C 1
ATOM 668 O O . TRP A 1 86 ? 6.481 -4.663 4.412 1.00 89.75 86 TRP A O 1
ATOM 678 N N . PHE A 1 87 ? 5.638 -4.104 2.417 1.00 88.75 87 PHE A N 1
ATOM 679 C CA . PHE A 1 87 ? 6.873 -4.331 1.680 1.00 88.75 87 PHE A CA 1
ATOM 680 C C . PHE A 1 87 ? 7.551 -3.005 1.334 1.00 88.75 87 PHE A C 1
ATOM 682 O O . PHE A 1 87 ? 6.930 -2.104 0.772 1.00 88.75 87 PHE A O 1
ATOM 689 N N . ALA A 1 88 ? 8.846 -2.884 1.634 1.00 88.75 88 ALA A N 1
ATOM 690 C CA . ALA A 1 88 ? 9.577 -1.634 1.453 1.00 88.75 88 ALA A CA 1
ATOM 691 C C . ALA A 1 88 ? 9.506 -1.122 -0.000 1.00 88.75 88 ALA A C 1
ATOM 693 O O . ALA A 1 88 ? 9.949 -1.793 -0.938 1.00 88.75 88 ALA A O 1
ATOM 694 N N . ARG A 1 89 ? 9.012 0.112 -0.169 1.00 88.94 89 ARG A N 1
ATOM 695 C CA . ARG A 1 89 ? 8.849 0.780 -1.473 1.00 88.94 89 ARG A CA 1
ATOM 696 C C . ARG A 1 89 ? 10.136 0.811 -2.296 1.00 88.94 89 ARG A C 1
ATOM 698 O O . ARG A 1 89 ? 10.080 0.621 -3.506 1.00 88.94 89 ARG A O 1
ATOM 705 N N . ASP A 1 90 ? 11.281 1.006 -1.646 1.00 89.38 90 ASP A N 1
ATOM 706 C CA . ASP A 1 90 ? 12.587 1.019 -2.311 1.00 89.38 90 ASP A CA 1
ATOM 707 C C . ASP A 1 90 ? 12.990 -0.356 -2.850 1.00 89.38 90 ASP A C 1
ATOM 709 O O . ASP A 1 90 ? 13.496 -0.454 -3.967 1.00 89.38 90 ASP A O 1
ATOM 713 N N . LYS A 1 91 ? 12.707 -1.430 -2.101 1.00 90.19 91 LYS A N 1
ATOM 714 C CA . LYS A 1 91 ? 12.946 -2.804 -2.570 1.00 90.19 91 LYS A CA 1
ATOM 715 C C . LYS A 1 91 ? 12.045 -3.141 -3.752 1.00 90.19 91 LYS A C 1
ATOM 717 O O . LYS A 1 91 ? 12.486 -3.793 -4.694 1.00 90.19 91 LYS A O 1
ATOM 722 N N . ARG A 1 92 ? 10.796 -2.666 -3.728 1.00 91.50 92 ARG A N 1
ATOM 723 C CA . ARG A 1 92 ? 9.864 -2.821 -4.851 1.00 91.50 92 ARG A CA 1
ATOM 724 C C . ARG A 1 92 ? 10.350 -2.063 -6.078 1.00 91.50 92 ARG A C 1
ATOM 726 O O . ARG A 1 92 ? 10.323 -2.614 -7.171 1.00 91.50 92 ARG A O 1
ATOM 733 N N . TYR A 1 93 ? 10.817 -0.828 -5.901 1.00 93.00 93 TYR A N 1
ATOM 734 C CA . TYR A 1 93 ? 11.400 -0.054 -6.992 1.00 93.00 93 TYR A CA 1
ATOM 735 C C . TYR A 1 93 ? 12.577 -0.789 -7.634 1.00 93.00 93 TYR A C 1
ATOM 737 O O . TYR A 1 93 ? 12.608 -0.913 -8.854 1.00 93.00 93 TYR A O 1
ATOM 745 N N . GLU A 1 94 ? 13.510 -1.303 -6.829 1.00 92.62 94 GLU A N 1
ATOM 746 C CA . GLU A 1 94 ? 14.667 -2.040 -7.341 1.00 92.62 94 GLU A CA 1
ATOM 747 C C . GLU A 1 94 ? 14.243 -3.280 -8.137 1.00 92.62 94 GLU A C 1
ATOM 749 O O . GLU A 1 94 ? 14.739 -3.505 -9.236 1.00 92.62 94 GLU A O 1
ATOM 754 N N . ALA A 1 95 ? 13.261 -4.037 -7.646 1.00 92.25 95 ALA A N 1
ATOM 755 C CA . ALA A 1 95 ? 12.746 -5.199 -8.364 1.00 92.25 95 ALA A CA 1
ATOM 756 C C . ALA A 1 95 ? 12.106 -4.835 -9.718 1.00 92.25 95 ALA A C 1
ATOM 758 O O . ALA A 1 95 ? 12.317 -5.532 -10.705 1.00 92.25 95 ALA A O 1
ATOM 759 N N . LEU A 1 96 ? 11.339 -3.742 -9.781 1.00 92.62 96 LEU A N 1
ATOM 760 C CA . LEU A 1 96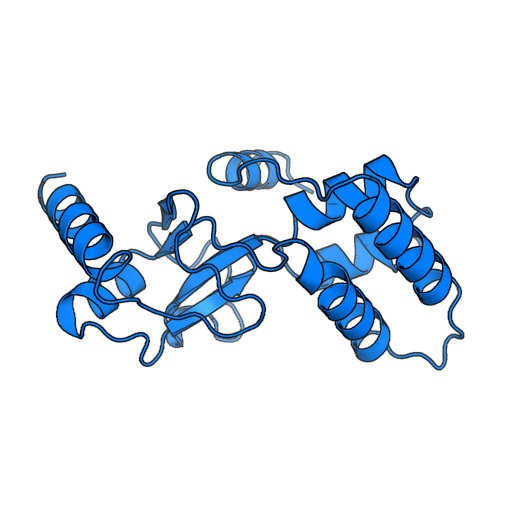 ? 10.619 -3.334 -10.993 1.00 92.62 96 LEU A CA 1
ATOM 761 C C . LEU A 1 96 ? 11.524 -2.619 -12.008 1.00 92.62 96 LEU A C 1
ATOM 763 O O . LEU A 1 96 ? 11.479 -2.887 -13.210 1.00 92.62 96 LEU A O 1
ATOM 767 N N . PHE A 1 97 ? 12.333 -1.679 -11.528 1.00 93.25 97 PHE A N 1
ATOM 768 C CA . PHE A 1 97 ? 13.015 -0.669 -12.337 1.00 93.25 97 PHE A CA 1
ATOM 769 C C . PHE A 1 97 ? 14.527 -0.604 -12.104 1.00 93.25 97 PHE A C 1
ATOM 771 O O . PHE A 1 97 ? 15.184 0.224 -12.740 1.00 93.25 97 PHE A O 1
ATOM 778 N N . GLY A 1 98 ? 15.081 -1.452 -11.234 1.00 89.19 98 GLY A N 1
ATOM 779 C CA . GLY A 1 98 ? 16.518 -1.549 -10.993 1.00 89.19 98 GLY A CA 1
ATOM 780 C C . GLY A 1 98 ? 17.299 -1.804 -12.280 1.00 89.19 98 GLY A C 1
ATOM 781 O O . GLY A 1 98 ? 16.803 -2.441 -13.218 1.00 89.19 98 GLY A O 1
ATOM 782 N N . VAL A 1 99 ? 18.523 -1.274 -12.335 1.00 77.56 99 VAL A N 1
ATOM 783 C CA . VAL A 1 99 ? 19.398 -1.341 -13.522 1.00 77.56 99 VAL A CA 1
ATOM 784 C C . VAL A 1 99 ? 19.747 -2.792 -13.864 1.00 77.56 99 VAL A C 1
ATOM 786 O O . VAL A 1 99 ? 19.838 -3.145 -15.035 1.00 77.56 99 VAL A O 1
ATOM 789 N N . SER A 1 100 ? 19.873 -3.636 -12.841 1.00 70.62 100 SER A N 1
ATOM 790 C CA . SER A 1 100 ? 20.270 -5.043 -12.957 1.00 70.62 100 SER A CA 1
ATOM 791 C C . SER A 1 100 ? 19.084 -6.015 -12.985 1.00 70.62 100 SER A C 1
ATOM 793 O O . SER A 1 100 ? 19.281 -7.215 -13.162 1.00 70.62 100 SER A O 1
ATOM 795 N N . GLY A 1 101 ? 17.861 -5.527 -12.755 1.00 71.69 101 GLY A N 1
ATOM 796 C CA . GLY A 1 101 ? 16.667 -6.366 -12.664 1.00 71.69 101 GLY A CA 1
ATOM 797 C C . GLY A 1 101 ? 16.146 -6.762 -14.050 1.00 71.69 101 GLY A C 1
ATOM 798 O O . GLY A 1 101 ? 15.979 -5.864 -14.892 1.00 71.69 101 GLY A O 1
ATOM 799 N N . PRO A 1 102 ? 15.858 -8.059 -14.300 1.00 83.50 102 PRO A N 1
ATOM 800 C CA . PRO A 1 102 ? 15.262 -8.491 -15.558 1.00 83.50 102 PRO A CA 1
ATOM 801 C C . PRO A 1 102 ? 13.907 -7.806 -15.762 1.00 83.50 102 PRO A C 1
ATOM 803 O O . PRO A 1 102 ? 13.180 -7.542 -14.802 1.00 83.50 102 PRO A O 1
ATOM 806 N N . THR A 1 103 ? 13.561 -7.518 -17.015 1.00 92.12 103 THR A N 1
ATOM 807 C CA . THR A 1 103 ? 12.198 -7.095 -17.354 1.00 92.12 103 THR A CA 1
ATOM 808 C C . THR A 1 103 ? 11.239 -8.216 -16.972 1.00 92.12 103 THR A C 1
ATOM 810 O O . THR A 1 103 ? 11.439 -9.362 -17.371 1.00 92.12 103 THR A O 1
ATOM 813 N N . MET A 1 104 ? 10.228 -7.898 -16.166 1.00 95.00 104 MET A N 1
ATOM 814 C CA . MET A 1 104 ? 9.220 -8.879 -15.776 1.00 95.00 104 MET A CA 1
ATOM 815 C C . MET A 1 104 ? 8.243 -9.115 -16.927 1.00 95.00 104 MET A C 1
ATOM 817 O O . MET A 1 104 ? 7.790 -8.160 -17.558 1.00 95.00 104 MET A O 1
ATOM 821 N N . GLU A 1 105 ? 7.875 -10.375 -17.146 1.00 96.69 105 GLU A N 1
ATOM 822 C CA . GLU A 1 105 ? 6.725 -10.726 -17.979 1.00 96.69 105 GLU A CA 1
ATOM 823 C C . GLU A 1 105 ? 5.432 -10.181 -17.368 1.00 96.69 105 GLU A C 1
ATOM 825 O O . GLU A 1 105 ? 5.344 -9.994 -16.153 1.00 96.69 105 GLU A O 1
ATOM 830 N N . ARG A 1 106 ? 4.411 -9.957 -18.200 1.00 95.94 106 ARG A N 1
ATOM 831 C CA . ARG A 1 106 ? 3.145 -9.318 -17.806 1.00 95.94 106 ARG A CA 1
ATOM 832 C C . ARG A 1 106 ? 2.548 -9.879 -16.518 1.00 95.94 106 ARG A C 1
ATOM 834 O O . ARG A 1 106 ? 2.374 -9.139 -15.554 1.00 95.94 106 ARG A O 1
ATOM 841 N N . ASP A 1 107 ? 2.252 -11.171 -16.480 1.00 95.19 107 ASP A N 1
ATOM 842 C CA . ASP A 1 107 ? 1.543 -11.762 -15.339 1.00 95.19 107 ASP A CA 1
ATOM 843 C C . ASP A 1 107 ? 2.423 -11.783 -14.084 1.00 95.19 107 ASP A C 1
ATOM 845 O O . ASP A 1 107 ? 1.942 -11.573 -12.969 1.00 95.19 107 ASP A O 1
ATOM 849 N N . ALA A 1 108 ? 3.737 -11.956 -14.268 1.00 94.19 108 ALA A N 1
ATOM 850 C CA . ALA A 1 108 ? 4.711 -11.874 -13.189 1.00 94.19 108 ALA A CA 1
ATOM 851 C C . ALA A 1 108 ? 4.791 -10.455 -12.612 1.00 94.19 108 ALA A C 1
ATOM 853 O O . ALA A 1 108 ? 4.811 -10.307 -11.392 1.00 94.19 108 ALA A O 1
ATOM 854 N N . LEU A 1 109 ? 4.775 -9.421 -13.461 1.00 95.06 109 LEU A N 1
ATOM 855 C CA . LEU A 1 109 ? 4.738 -8.021 -13.049 1.00 95.06 109 LEU A CA 1
ATOM 856 C C . LEU A 1 109 ? 3.482 -7.729 -12.232 1.00 95.06 109 LEU A C 1
ATOM 858 O O . LEU A 1 109 ? 3.583 -7.155 -11.150 1.00 95.06 109 LEU A O 1
ATOM 862 N N . ILE A 1 110 ? 2.309 -8.086 -12.760 1.00 94.69 110 ILE A N 1
ATOM 863 C CA . ILE A 1 110 ? 1.025 -7.790 -12.120 1.00 94.69 110 ILE A CA 1
ATOM 864 C C . ILE A 1 110 ? 0.963 -8.475 -10.761 1.00 94.69 110 ILE A C 1
ATOM 866 O O . ILE A 1 110 ? 0.765 -7.805 -9.747 1.00 94.69 110 ILE A O 1
ATOM 870 N N . ARG A 1 111 ? 1.240 -9.781 -10.714 1.00 91.75 111 ARG A N 1
ATOM 871 C CA . ARG A 1 111 ? 1.281 -10.526 -9.458 1.00 91.75 111 ARG A CA 1
ATOM 872 C C . ARG A 1 111 ? 2.286 -9.920 -8.482 1.00 91.75 111 ARG A C 1
ATOM 874 O O . ARG A 1 111 ? 1.927 -9.613 -7.352 1.00 91.75 111 ARG A O 1
ATOM 881 N N . PHE A 1 112 ? 3.523 -9.691 -8.924 1.00 92.38 112 PHE A N 1
ATOM 882 C CA . PHE A 1 112 ? 4.561 -9.122 -8.070 1.00 92.38 112 PHE A CA 1
ATOM 883 C C . PHE A 1 112 ? 4.145 -7.760 -7.513 1.00 92.38 112 PHE A C 1
ATOM 885 O O . PHE A 1 112 ? 4.292 -7.526 -6.316 1.00 92.38 112 PHE A O 1
ATOM 892 N N . PHE A 1 113 ? 3.621 -6.860 -8.344 1.00 92.69 113 PHE A N 1
ATOM 893 C CA . PHE A 1 113 ? 3.250 -5.528 -7.892 1.00 92.69 113 PHE A CA 1
ATOM 894 C C . PHE A 1 113 ? 2.130 -5.576 -6.853 1.00 92.69 113 PHE A C 1
ATOM 896 O O . PHE A 1 113 ? 2.301 -5.005 -5.781 1.00 92.69 113 PHE A O 1
ATOM 903 N N . PHE A 1 114 ? 1.024 -6.274 -7.115 1.00 91.12 114 PHE A N 1
ATOM 904 C CA . PHE A 1 114 ? -0.120 -6.289 -6.196 1.00 91.12 114 PHE A CA 1
ATOM 905 C C . PHE A 1 114 ? 0.109 -7.136 -4.936 1.00 91.12 114 PHE A C 1
ATOM 907 O O . PHE A 1 114 ? -0.453 -6.817 -3.884 1.00 91.12 114 PHE A O 1
ATOM 914 N N . ASP A 1 115 ? 1.005 -8.127 -4.988 1.00 90.00 115 ASP A N 1
ATOM 915 C CA . ASP A 1 115 ? 1.487 -8.839 -3.798 1.00 90.00 115 ASP A CA 1
ATOM 916 C C . ASP A 1 115 ? 2.385 -7.945 -2.917 1.00 90.00 115 ASP A C 1
ATOM 918 O O . ASP A 1 115 ? 2.487 -8.160 -1.712 1.00 90.00 115 ASP A O 1
ATOM 922 N N . HIS A 1 116 ? 3.016 -6.908 -3.474 1.00 90.31 116 HIS A N 1
ATOM 923 C CA . HIS A 1 116 ? 3.963 -6.049 -2.749 1.00 90.31 116 HIS A CA 1
ATOM 924 C C . HIS A 1 116 ? 3.524 -4.579 -2.643 1.00 90.31 116 HIS A C 1
ATOM 926 O O . HIS A 1 116 ? 4.270 -3.740 -2.128 1.00 90.31 116 HIS A O 1
ATOM 932 N N . ASP A 1 117 ? 2.323 -4.236 -3.107 1.00 91.19 117 ASP A N 1
ATOM 933 C CA . ASP A 1 117 ? 1.717 -2.910 -2.971 1.00 91.19 117 ASP A 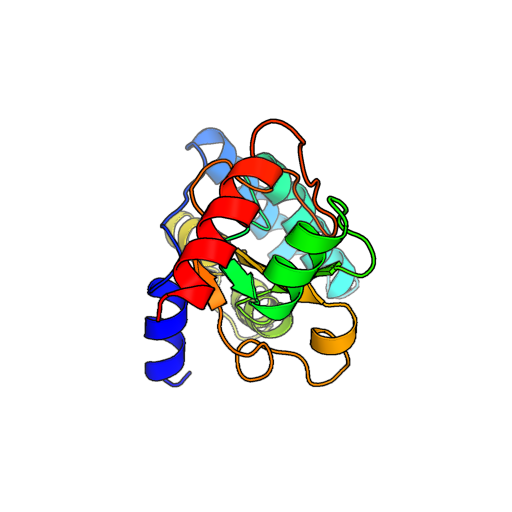CA 1
ATOM 934 C C . ASP A 1 117 ? 0.574 -2.902 -1.957 1.00 91.19 117 ASP A C 1
ATOM 936 O O . ASP A 1 117 ? -0.553 -2.467 -2.198 1.00 91.19 117 ASP A O 1
ATOM 940 N N . THR A 1 118 ? 0.912 -3.396 -0.771 1.00 91.50 118 THR A N 1
ATOM 941 C CA . THR A 1 118 ? 0.028 -3.464 0.385 1.00 91.50 118 THR A CA 1
ATOM 942 C C . THR A 1 118 ? 0.524 -2.577 1.512 1.00 91.50 118 THR A C 1
ATOM 944 O O . THR A 1 118 ? 1.713 -2.253 1.631 1.00 91.50 118 THR A O 1
ATOM 947 N N . THR A 1 119 ? -0.420 -2.135 2.332 1.00 93.31 119 THR A N 1
ATOM 948 C CA . THR A 1 119 ? -0.183 -1.199 3.422 1.00 93.31 119 THR A CA 1
ATOM 949 C C . THR A 1 119 ? -0.805 -1.685 4.721 1.00 93.31 119 THR A C 1
ATOM 951 O O . THR A 1 119 ? -1.746 -2.480 4.740 1.00 93.31 119 THR A O 1
ATOM 954 N N . VAL A 1 120 ? -0.269 -1.184 5.825 1.00 94.12 120 VAL A N 1
ATOM 955 C CA . VAL A 1 120 ? -0.816 -1.339 7.166 1.00 94.12 120 VAL A CA 1
ATOM 956 C C . VAL A 1 120 ? -1.117 0.044 7.719 1.00 94.12 120 VAL A C 1
ATOM 958 O O . VAL A 1 120 ? -0.339 0.984 7.534 1.00 94.12 120 VAL A O 1
ATOM 961 N N . VAL A 1 121 ? -2.270 0.186 8.369 1.00 95.12 121 VAL A N 1
ATOM 962 C CA . VAL A 1 121 ? -2.606 1.411 9.095 1.00 95.12 121 VAL A CA 1
ATOM 963 C C . VAL A 1 121 ? -1.792 1.441 10.385 1.00 95.12 121 VAL A C 1
ATOM 965 O O . VAL A 1 121 ? -1.919 0.558 11.226 1.00 95.12 121 VAL A O 1
ATOM 968 N N . ILE A 1 122 ? -0.954 2.459 10.526 1.00 94.62 122 ILE A N 1
ATOM 969 C CA . ILE A 1 122 ? -0.022 2.640 11.641 1.00 94.62 122 ILE A CA 1
ATOM 970 C C . ILE A 1 122 ? -0.119 4.063 12.186 1.00 94.62 122 ILE A C 1
ATOM 972 O O . ILE A 1 122 ? -0.693 4.950 11.543 1.00 94.62 122 ILE A O 1
ATOM 976 N N . THR A 1 123 ? 0.444 4.304 13.364 1.00 93.00 123 THR A N 1
ATOM 977 C CA . THR A 1 123 ? 0.527 5.655 13.927 1.00 93.00 123 THR A CA 1
ATOM 978 C C . THR A 1 123 ? 1.581 6.507 13.215 1.00 93.00 123 THR A C 1
ATOM 980 O O . THR A 1 123 ? 2.411 6.015 12.437 1.00 93.00 123 THR A O 1
ATOM 983 N N . LYS A 1 124 ? 1.551 7.823 13.450 1.00 89.81 124 LYS A N 1
ATOM 984 C CA . LYS A 1 124 ? 2.584 8.723 12.932 1.00 89.81 124 LYS A CA 1
ATOM 985 C C . LYS A 1 124 ? 3.972 8.357 13.432 1.00 89.81 124 LYS A C 1
ATOM 987 O O . LYS A 1 124 ? 4.921 8.304 12.656 1.00 89.81 124 LYS A O 1
ATOM 992 N N . GLU A 1 125 ? 4.033 8.043 14.713 1.00 88.81 125 GLU A N 1
ATOM 993 C CA . GLU A 1 125 ? 5.232 7.689 15.454 1.00 88.81 125 GLU A CA 1
ATOM 994 C C . GLU A 1 125 ? 5.869 6.405 14.901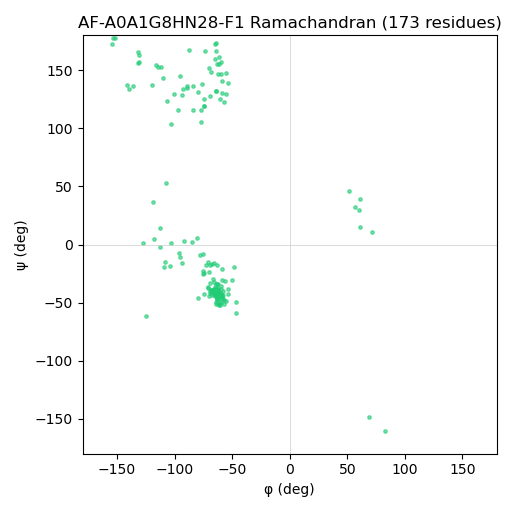 1.00 88.81 125 GLU A C 1
ATOM 996 O O . GLU A 1 125 ? 7.085 6.349 14.738 1.00 88.81 125 GLU A O 1
ATOM 1001 N N . GLN A 1 126 ? 5.046 5.424 14.513 1.00 89.12 126 GLN A N 1
ATOM 1002 C CA . GLN A 1 126 ? 5.475 4.133 13.958 1.00 89.12 126 GLN A CA 1
ATOM 1003 C C . GLN A 1 126 ? 6.107 4.211 12.553 1.00 89.12 126 GLN A C 1
ATOM 1005 O O . GLN A 1 126 ? 6.781 3.271 12.138 1.00 89.12 126 GLN A O 1
ATOM 1010 N N . ASN A 1 127 ? 5.907 5.295 11.798 1.00 83.69 127 ASN A N 1
ATOM 1011 C CA . ASN A 1 127 ? 6.420 5.433 10.421 1.00 83.69 127 ASN A CA 1
ATOM 1012 C C . ASN A 1 127 ? 7.661 6.329 10.304 1.00 83.69 127 ASN A C 1
ATOM 1014 O O . ASN A 1 127 ? 8.095 6.620 9.191 1.00 83.69 127 ASN A O 1
ATOM 1018 N N . ASN A 1 128 ? 8.178 6.862 11.414 1.00 80.50 128 ASN A N 1
ATOM 1019 C CA . ASN A 1 128 ? 9.402 7.671 11.384 1.00 80.50 128 ASN A CA 1
ATOM 1020 C C . ASN A 1 128 ? 10.610 6.824 10.931 1.00 80.50 128 ASN A C 1
ATOM 1022 O O . ASN A 1 128 ? 10.458 5.630 10.743 1.00 80.50 128 ASN A O 1
ATOM 1026 N N . ALA A 1 129 ? 11.784 7.433 10.711 1.00 56.31 129 ALA A N 1
ATOM 1027 C CA . ALA A 1 129 ? 12.860 6.959 9.814 1.00 56.31 129 ALA A CA 1
ATOM 1028 C C . ALA A 1 129 ? 13.325 5.479 9.897 1.00 56.31 129 ALA A C 1
ATOM 1030 O O . ALA A 1 129 ? 13.858 4.986 8.906 1.00 56.31 129 ALA A O 1
ATOM 1031 N N . ASP A 1 130 ? 13.059 4.758 10.991 1.00 65.00 130 ASP A N 1
ATOM 1032 C CA . ASP A 1 130 ? 13.368 3.323 11.165 1.00 65.00 130 ASP A CA 1
ATOM 1033 C C . ASP A 1 130 ? 12.106 2.427 11.257 1.00 65.00 130 ASP A C 1
ATOM 1035 O O . ASP A 1 130 ? 12.140 1.271 11.684 1.00 65.00 130 ASP A O 1
ATOM 1039 N N . GLY A 1 131 ? 10.954 2.983 10.890 1.00 68.44 131 GLY A N 1
ATOM 1040 C CA . GLY A 1 131 ? 9.631 2.381 10.946 1.00 68.44 131 GLY A CA 1
ATOM 1041 C C . GLY A 1 131 ? 9.436 1.345 9.848 1.00 68.44 131 GLY A C 1
ATOM 1042 O O . GLY A 1 131 ? 9.472 1.659 8.659 1.00 68.44 131 GLY A O 1
ATOM 1043 N N . GLY A 1 132 ? 9.184 0.102 10.237 1.00 82.62 132 GLY A N 1
ATOM 1044 C CA . GLY A 1 132 ? 8.880 -0.992 9.326 1.00 82.62 132 GLY A CA 1
ATOM 1045 C C . GLY A 1 132 ? 8.038 -2.055 10.025 1.00 82.62 132 GLY A C 1
ATOM 1046 O O . GLY A 1 132 ? 7.794 -1.947 11.225 1.00 82.62 132 GLY A O 1
ATOM 1047 N N . PRO A 1 133 ? 7.624 -3.117 9.317 1.00 84.62 133 PRO A N 1
ATOM 1048 C CA . PRO A 1 133 ? 6.788 -4.174 9.891 1.00 84.62 133 PRO A CA 1
ATOM 1049 C C . PRO A 1 133 ? 7.304 -4.739 11.222 1.00 84.62 133 PRO A C 1
ATOM 1051 O O . PRO A 1 133 ? 6.516 -5.115 12.081 1.00 84.62 133 PRO A O 1
ATOM 1054 N N . THR A 1 134 ? 8.625 -4.746 11.420 1.00 84.00 134 THR A N 1
ATOM 1055 C CA . THR A 1 134 ? 9.284 -5.230 12.640 1.00 84.00 134 THR A CA 1
ATOM 1056 C C . THR A 1 134 ? 9.123 -4.310 13.854 1.00 84.00 134 THR A C 1
ATOM 1058 O O . THR A 1 134 ? 9.371 -4.751 14.970 1.00 84.00 134 THR A O 1
ATOM 1061 N N . THR A 1 135 ? 8.744 -3.042 13.668 1.00 86.06 135 THR A N 1
ATOM 1062 C CA . THR A 1 135 ? 8.623 -2.035 14.740 1.00 86.06 135 THR A CA 1
ATOM 1063 C C . THR A 1 135 ? 7.183 -1.590 14.999 1.00 86.06 135 THR A C 1
ATOM 1065 O O . THR A 1 135 ? 6.934 -0.818 15.921 1.00 86.06 135 THR A O 1
ATOM 1068 N N . TRP A 1 136 ? 6.211 -2.090 14.233 1.00 90.06 136 TRP A N 1
ATOM 1069 C CA . TRP A 1 136 ? 4.801 -1.684 14.327 1.00 90.06 136 TRP A CA 1
ATOM 1070 C C . TRP A 1 136 ? 3.989 -2.434 15.391 1.00 90.06 136 TRP A C 1
ATOM 1072 O O . TRP A 1 136 ? 2.791 -2.189 15.535 1.00 90.06 136 TRP A O 1
ATOM 1082 N N . GLY A 1 137 ? 4.633 -3.328 16.145 1.00 89.75 137 GLY A N 1
ATOM 1083 C CA . GLY A 1 137 ? 3.986 -4.123 17.185 1.00 89.75 137 GLY A CA 1
ATOM 1084 C C . GLY A 1 137 ? 3.017 -5.162 16.616 1.00 89.75 137 GLY A C 1
ATOM 1085 O O . GLY A 1 137 ? 3.229 -5.708 15.533 1.00 89.75 137 GLY A O 1
ATOM 1086 N N . LYS A 1 138 ? 1.953 -5.462 17.370 1.00 92.38 138 LYS A N 1
ATOM 1087 C CA . LYS A 1 138 ? 0.927 -6.430 16.963 1.00 92.38 138 LYS A CA 1
ATOM 1088 C C . LYS A 1 138 ? 0.108 -5.875 15.800 1.00 92.38 138 LYS A C 1
ATOM 1090 O O . LYS A 1 138 ? -0.441 -4.777 15.887 1.00 92.38 138 LYS A O 1
ATOM 1095 N N . ILE A 1 139 ? -0.005 -6.663 14.734 1.00 94.06 139 ILE A N 1
ATOM 1096 C CA . ILE A 1 139 ? -0.788 -6.323 13.545 1.00 94.06 139 ILE A CA 1
ATOM 1097 C C . ILE A 1 139 ? -2.052 -7.167 13.517 1.00 94.06 139 ILE A C 1
ATOM 1099 O O . ILE A 1 139 ? -1.994 -8.395 13.524 1.00 94.06 139 ILE A O 1
ATOM 1103 N N . VAL A 1 140 ? -3.197 -6.496 13.459 1.00 94.12 140 VAL A N 1
ATOM 1104 C CA . VAL A 1 140 ? -4.505 -7.122 13.279 1.00 94.12 140 VAL A CA 1
ATOM 1105 C C . VAL A 1 140 ? -4.834 -7.128 11.792 1.00 94.12 140 VAL A C 1
ATOM 1107 O O . VAL A 1 140 ? -4.757 -6.091 11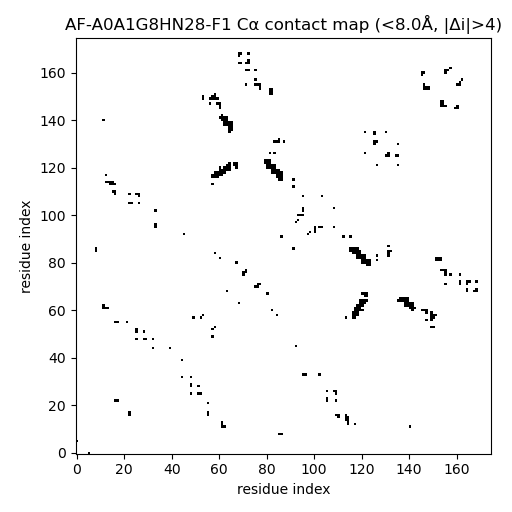.128 1.00 94.12 140 VAL A O 1
ATOM 1110 N N . ALA A 1 141 ? -5.194 -8.297 11.262 1.00 93.75 141 ALA A N 1
ATOM 1111 C CA . ALA A 1 141 ? -5.608 -8.431 9.872 1.00 93.75 141 ALA A CA 1
ATOM 1112 C C . ALA A 1 141 ? -6.897 -7.636 9.620 1.00 93.75 141 ALA A C 1
ATOM 1114 O O . ALA A 1 141 ? -7.871 -7.721 10.369 1.00 93.75 141 ALA A O 1
ATOM 1115 N N . VAL A 1 142 ? -6.905 -6.855 8.545 1.00 92.50 142 VAL A N 1
ATOM 1116 C CA . VAL A 1 142 ? -8.058 -6.042 8.145 1.00 92.50 142 VAL A CA 1
ATOM 1117 C C . VAL A 1 142 ? -8.914 -6.846 7.157 1.00 92.50 142 VAL A C 1
ATOM 1119 O O . VAL A 1 142 ? -8.338 -7.399 6.221 1.00 92.50 142 VAL A O 1
ATOM 1122 N N . PRO A 1 143 ? -10.257 -6.910 7.300 1.00 90.69 143 PRO A N 1
ATOM 1123 C CA . PRO A 1 143 ? -11.163 -7.568 6.347 1.00 90.69 143 PRO A CA 1
ATOM 1124 C C . PRO A 1 143 ? -11.208 -6.921 4.957 1.00 90.69 143 PRO A C 1
ATOM 1126 O O . PRO A 1 143 ? -10.608 -5.880 4.700 1.00 90.69 143 PRO A O 1
ATOM 1129 N N . GLU A 1 144 ? -11.887 -7.552 3.995 1.00 87.12 144 GLU A N 1
ATOM 1130 C CA . GLU A 1 144 ? -12.052 -6.952 2.660 1.00 87.12 144 GLU A CA 1
ATOM 1131 C C . GLU A 1 144 ? -12.986 -5.749 2.712 1.00 87.12 144 GLU A C 1
ATOM 1133 O O . GLU A 1 144 ? -13.868 -5.671 3.563 1.00 87.12 144 GLU A O 1
ATOM 1138 N N . GLY A 1 145 ? -12.790 -4.801 1.798 1.00 86.31 145 GLY A N 1
ATOM 1139 C CA . GLY A 1 145 ? -13.673 -3.647 1.688 1.00 86.31 145 GLY A CA 1
ATOM 1140 C C . GLY A 1 145 ? -13.540 -2.641 2.832 1.00 86.31 145 GLY A C 1
ATOM 1141 O O . GLY A 1 145 ? -14.358 -1.726 2.895 1.00 86.31 145 GLY A O 1
ATOM 1142 N N . MET A 1 146 ? -12.526 -2.761 3.695 1.00 90.56 146 MET A N 1
ATOM 1143 C CA . MET A 1 146 ? -12.176 -1.786 4.734 1.00 90.56 146 MET A CA 1
ATOM 1144 C C . MET A 1 146 ? -11.080 -0.832 4.247 1.00 90.56 146 MET A C 1
ATOM 1146 O O . MET A 1 146 ? -10.187 -1.225 3.500 1.00 90.56 146 MET A O 1
ATOM 1150 N N . PHE A 1 147 ? -11.144 0.432 4.673 1.00 91.00 147 PHE A N 1
ATOM 1151 C CA . PHE A 1 147 ? -10.163 1.476 4.355 1.00 91.00 147 PHE A CA 1
ATOM 1152 C C . PHE A 1 147 ? -9.867 1.597 2.846 1.00 91.00 147 PHE A C 1
ATOM 1154 O O . PHE A 1 147 ? -8.713 1.695 2.438 1.00 91.00 147 PHE A O 1
ATOM 1161 N N . THR A 1 148 ? -10.905 1.597 2.006 1.00 86.19 148 THR A N 1
ATOM 1162 C CA . THR A 1 148 ? -10.798 1.372 0.549 1.00 86.19 148 THR A CA 1
ATOM 1163 C C . THR A 1 148 ? -10.244 2.530 -0.280 1.00 86.19 148 THR A C 1
ATOM 1165 O O . THR A 1 148 ? -10.020 2.362 -1.475 1.00 86.19 148 THR A O 1
ATOM 1168 N N . THR A 1 149 ? -10.045 3.718 0.297 1.00 81.19 149 THR A N 1
ATOM 1169 C CA . THR A 1 149 ? -9.419 4.840 -0.426 1.00 81.19 149 THR A CA 1
ATOM 1170 C C . THR A 1 149 ? -8.024 4.422 -0.900 1.00 81.19 149 THR A C 1
ATOM 1172 O O . THR A 1 149 ? -7.335 3.758 -0.142 1.00 81.19 149 THR A O 1
ATOM 1175 N N . SER A 1 150 ? -7.554 4.778 -2.093 1.00 74.38 150 SER A N 1
ATOM 1176 C CA . SER A 1 150 ? -6.165 4.505 -2.510 1.00 74.38 150 SER A CA 1
ATOM 1177 C C . SER A 1 150 ? -5.206 5.632 -2.086 1.00 74.38 150 SER A C 1
ATOM 1179 O O . SER A 1 150 ? -5.632 6.704 -1.649 1.00 74.38 150 SER A O 1
ATOM 1181 N N . GLY A 1 151 ? -3.896 5.381 -2.174 1.00 77.25 151 GLY A N 1
ATOM 1182 C CA . GLY A 1 151 ? -2.847 6.367 -1.891 1.00 77.25 151 GLY A CA 1
ATOM 1183 C C . GLY A 1 151 ? -2.499 6.538 -0.408 1.00 77.25 151 GLY A C 1
ATOM 1184 O O . GLY A 1 151 ? -2.769 5.671 0.421 1.00 77.25 151 GLY A O 1
ATOM 1185 N N . TYR A 1 152 ? -1.871 7.667 -0.069 1.00 75.00 152 TYR A N 1
ATOM 1186 C CA . TYR A 1 152 ? -1.252 7.890 1.247 1.00 75.00 152 TYR A CA 1
ATOM 1187 C C . TYR A 1 152 ? -2.244 7.957 2.418 1.00 75.00 152 TYR A C 1
ATOM 1189 O O . TYR A 1 152 ? -1.915 7.626 3.556 1.00 75.00 152 TYR A O 1
ATOM 1197 N N . SER A 1 153 ? -3.466 8.413 2.151 1.00 78.50 153 SER A N 1
ATOM 1198 C CA . SER A 1 153 ? -4.466 8.687 3.178 1.00 78.50 153 SER A CA 1
ATOM 1199 C C . SER A 1 153 ? -5.629 7.702 3.104 1.00 78.50 153 SER A C 1
ATOM 1201 O O . SER A 1 153 ? -5.955 7.190 2.038 1.00 78.50 153 SER A O 1
ATOM 1203 N N . PHE A 1 154 ? -6.293 7.466 4.233 1.00 89.31 154 PHE A N 1
ATOM 1204 C CA . PHE A 1 154 ? -7.442 6.563 4.325 1.00 89.31 154 PHE A CA 1
ATOM 1205 C C . PHE A 1 154 ? -8.607 7.218 5.059 1.00 89.31 154 PHE A C 1
ATOM 1207 O O . PHE A 1 154 ? -8.427 8.212 5.760 1.00 89.31 154 PHE A O 1
ATOM 1214 N N . ASN A 1 155 ? -9.809 6.666 4.916 1.00 89.56 155 ASN A N 1
ATOM 1215 C CA . ASN A 1 155 ? -10.996 7.142 5.621 1.00 89.56 155 ASN A CA 1
ATOM 1216 C C . ASN A 1 155 ? -11.446 6.126 6.670 1.00 89.56 155 ASN A C 1
ATOM 1218 O O . ASN A 1 155 ? -11.392 4.924 6.434 1.00 89.56 155 ASN A O 1
ATOM 1222 N N . VAL A 1 156 ? -11.936 6.629 7.802 1.00 92.75 156 VAL A N 1
ATOM 1223 C CA . VAL A 1 156 ? -12.634 5.838 8.823 1.00 92.75 156 VAL A CA 1
ATOM 1224 C C . VAL A 1 156 ? -14.120 6.140 8.666 1.00 92.75 156 VAL A C 1
ATOM 1226 O O . VAL A 1 156 ? -14.566 7.235 9.017 1.00 92.75 156 VAL A O 1
ATOM 1229 N N . ARG A 1 157 ? -14.897 5.229 8.071 1.00 93.38 157 ARG A N 1
ATOM 1230 C CA . ARG A 1 157 ? -16.320 5.476 7.810 1.00 93.38 157 ARG A CA 1
ATOM 1231 C C . ARG A 1 157 ? -17.140 5.013 9.007 1.00 93.38 157 ARG A C 1
ATOM 1233 O O . ARG A 1 157 ? -16.963 3.916 9.535 1.00 93.38 157 ARG A O 1
ATOM 1240 N N . LYS A 1 158 ? -18.107 5.845 9.398 1.00 93.19 158 LYS A N 1
ATOM 1241 C CA . LYS A 1 158 ? -18.943 5.619 10.587 1.00 93.19 158 LYS A CA 1
ATOM 1242 C C . LYS A 1 158 ? -19.738 4.312 10.557 1.00 93.19 158 LYS A C 1
ATOM 1244 O O . LYS A 1 158 ? -20.027 3.766 11.610 1.00 93.19 158 LYS A O 1
ATOM 1249 N N . ARG A 1 159 ? -20.124 3.845 9.366 1.00 93.81 159 ARG A N 1
ATOM 1250 C CA . ARG A 1 159 ? -20.997 2.673 9.192 1.00 93.81 159 ARG A CA 1
ATOM 1251 C C . ARG A 1 159 ? -20.245 1.355 8.996 1.00 93.81 159 ARG A C 1
ATOM 1253 O O . ARG A 1 159 ? -20.874 0.314 9.106 1.00 93.81 159 ARG A O 1
ATOM 1260 N N . THR A 1 160 ? -18.949 1.394 8.686 1.00 94.00 160 THR A N 1
ATOM 1261 C CA . THR A 1 160 ? -18.167 0.198 8.320 1.00 94.00 160 THR A CA 1
ATOM 1262 C C . THR A 1 160 ? -16.942 0.030 9.208 1.00 94.00 160 THR A C 1
ATOM 1264 O O . THR A 1 160 ? -16.881 -0.935 9.959 1.00 94.00 160 THR A O 1
ATOM 1267 N N . GLU A 1 161 ? -16.001 0.980 9.202 1.00 95.69 161 GLU A N 1
ATOM 1268 C CA . GLU A 1 161 ? -14.771 0.858 9.992 1.00 95.69 161 GLU A CA 1
ATOM 1269 C C . GLU A 1 161 ? -15.036 0.988 11.489 1.00 95.69 161 GLU A C 1
ATOM 1271 O O . GLU A 1 161 ? -14.500 0.199 12.251 1.00 95.69 161 GLU A O 1
ATOM 1276 N N . ILE A 1 162 ? -15.852 1.954 11.933 1.00 95.31 162 ILE A N 1
ATOM 1277 C CA . ILE A 1 162 ? -16.043 2.190 13.378 1.00 95.31 162 ILE A CA 1
ATOM 1278 C C . ILE A 1 162 ? -16.609 0.952 14.105 1.00 95.31 162 ILE A C 1
ATOM 1280 O O . ILE A 1 162 ? -16.016 0.560 15.110 1.00 95.31 162 ILE A O 1
ATOM 1284 N N . PRO A 1 163 ? -17.693 0.300 13.628 1.00 96.31 163 PRO A N 1
ATOM 1285 C CA . PRO A 1 163 ? -18.207 -0.908 14.277 1.00 96.31 163 PRO A CA 1
ATOM 1286 C C . PRO A 1 163 ? -17.193 -2.056 14.289 1.00 96.31 163 PRO A C 1
ATOM 1288 O O . PRO A 1 163 ? -17.042 -2.726 15.306 1.00 96.31 163 PRO A O 1
ATOM 1291 N N . TRP A 1 164 ? -16.470 -2.253 13.182 1.00 96.62 164 TRP A N 1
ATOM 1292 C CA . TRP A 1 164 ? -15.442 -3.288 13.093 1.00 96.62 164 TRP A CA 1
ATOM 1293 C C . TRP A 1 164 ? -14.278 -3.028 14.056 1.00 96.62 164 TRP A C 1
ATOM 1295 O O . TRP A 1 164 ? -13.856 -3.940 14.759 1.00 96.62 164 TRP A O 1
ATOM 1305 N N . VAL A 1 165 ? -13.801 -1.782 14.148 1.00 96.81 165 VAL A N 1
ATOM 1306 C CA . VAL A 1 165 ? -12.732 -1.399 15.079 1.00 96.81 165 VAL A CA 1
ATOM 1307 C C . VAL A 1 165 ? -13.140 -1.674 16.527 1.00 96.81 165 VAL A C 1
ATOM 1309 O O . VAL A 1 165 ? -12.340 -2.215 17.283 1.00 96.81 165 VAL A O 1
ATOM 1312 N N . ALA A 1 166 ? -14.372 -1.334 16.916 1.00 95.56 166 ALA A N 1
ATOM 1313 C CA . ALA A 1 166 ? -14.858 -1.589 18.271 1.00 95.56 166 ALA A CA 1
ATOM 1314 C C . ALA A 1 166 ? -14.880 -3.091 18.605 1.00 95.56 166 ALA A C 1
ATOM 1316 O O . ALA A 1 166 ? -14.438 -3.480 19.684 1.00 95.56 166 ALA A O 1
ATOM 1317 N N . ALA A 1 167 ? -15.340 -3.929 17.669 1.00 96.38 167 ALA A N 1
ATOM 1318 C CA . ALA A 1 167 ? -15.324 -5.382 17.829 1.00 96.38 167 ALA A CA 1
ATOM 1319 C C . ALA A 1 167 ? -13.892 -5.930 17.937 1.00 96.38 167 ALA A C 1
ATOM 1321 O O . ALA A 1 167 ? -13.593 -6.676 18.863 1.00 96.38 167 ALA A O 1
ATOM 1322 N N . ALA A 1 168 ? -12.988 -5.489 17.058 1.00 96.12 168 ALA A N 1
ATOM 1323 C CA . ALA A 1 168 ? -11.595 -5.927 17.062 1.00 96.12 168 ALA A CA 1
ATOM 1324 C C . ALA A 1 168 ? -10.854 -5.538 18.356 1.00 96.12 168 ALA A C 1
ATOM 1326 O O . ALA A 1 168 ? -10.058 -6.320 18.862 1.00 96.12 168 ALA A O 1
ATOM 1327 N N . VAL A 1 169 ? -11.122 -4.358 18.931 1.00 96.50 169 VAL A N 1
ATOM 1328 C CA . VAL A 1 169 ? -10.557 -3.979 20.241 1.00 96.50 169 VAL A CA 1
ATOM 1329 C C . VAL A 1 169 ? -11.123 -4.847 21.365 1.00 96.50 169 VAL A C 1
ATOM 1331 O O . VAL A 1 169 ? -10.360 -5.306 22.207 1.00 96.50 169 VAL A O 1
ATOM 1334 N N . ALA A 1 170 ? -12.428 -5.129 21.358 1.00 96.19 170 ALA A N 1
ATOM 1335 C CA . ALA A 1 170 ? -13.036 -5.994 22.367 1.00 96.19 170 ALA A CA 1
ATOM 1336 C C . ALA A 1 170 ? -12.483 -7.431 22.328 1.00 96.19 170 ALA A C 1
ATOM 1338 O O . ALA A 1 170 ? -12.360 -8.056 23.376 1.00 96.19 170 ALA A O 1
ATOM 1339 N N . GLU A 1 171 ? -12.143 -7.949 21.144 1.00 95.06 171 GLU A N 1
ATOM 1340 C CA . GLU A 1 171 ? -11.457 -9.239 20.986 1.00 95.06 171 GLU A CA 1
ATOM 1341 C C . GLU A 1 171 ? -10.024 -9.199 21.531 1.00 95.06 171 GLU A C 1
ATOM 1343 O O . GLU A 1 171 ? -9.591 -10.146 22.184 1.00 95.06 171 GLU A O 1
ATOM 1348 N N . LEU A 1 172 ? -9.293 -8.100 21.308 1.00 92.50 172 LEU A N 1
ATOM 1349 C CA . LEU A 1 172 ? -7.943 -7.925 21.852 1.00 92.50 172 LEU A CA 1
ATOM 1350 C C . LEU A 1 172 ? -7.924 -7.864 23.378 1.00 92.50 172 LEU A C 1
ATOM 1352 O O . LEU A 1 172 ? -6.966 -8.337 23.972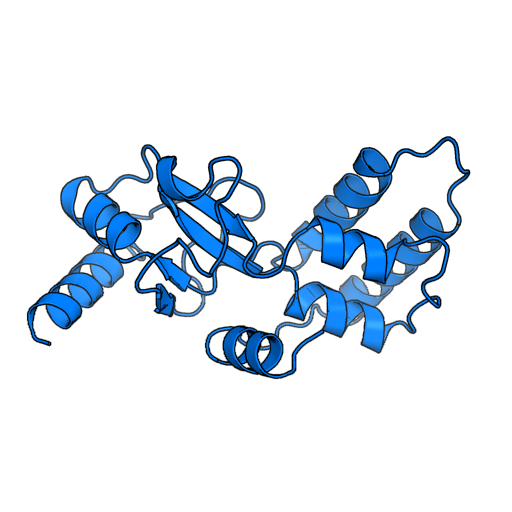 1.00 92.50 172 LEU A O 1
ATOM 1356 N N . ASP A 1 173 ? -8.953 -7.292 24.000 1.00 93.00 173 ASP A N 1
ATOM 1357 C CA . ASP A 1 173 ? -9.039 -7.167 25.458 1.00 93.00 173 ASP A CA 1
ATOM 1358 C C . ASP A 1 173 ? -9.456 -8.485 26.153 1.00 93.00 173 ASP A C 1
ATOM 1360 O O . ASP A 1 173 ? -9.416 -8.574 27.380 1.00 93.00 173 ASP A O 1
ATOM 1364 N N . GLN A 1 174 ? -9.868 -9.508 25.391 1.00 90.88 174 GLN A N 1
ATOM 1365 C CA . GLN A 1 174 ? -10.254 -10.836 25.898 1.00 90.88 174 GLN A CA 1
ATOM 1366 C C . GLN A 1 174 ? -9.118 -11.873 25.868 1.00 90.88 174 GLN A C 1
ATOM 1368 O O . GLN A 1 174 ? -9.289 -12.960 26.427 1.00 90.88 174 GLN A O 1
ATOM 1373 N N . GLY A 1 175 ? -7.999 -11.569 25.204 1.00 65.75 175 GLY A N 1
ATOM 1374 C CA . GLY A 1 175 ? -6.836 -12.455 25.044 1.00 65.75 175 GLY A CA 1
ATOM 1375 C C . GLY A 1 175 ? -5.534 -11.821 25.508 1.00 65.75 175 GLY A C 1
ATOM 1376 O O . GLY A 1 175 ? -4.500 -12.506 25.352 1.00 65.75 175 GLY A O 1
#

Solvent-accessible surface area (backbone atoms only — not comparable to full-atom values): 10008 Å² total; per-residue (Å²): 130,67,66,74,63,53,54,63,52,50,73,53,47,72,91,52,79,59,57,71,70,56,46,53,51,50,41,55,51,47,54,53,54,63,69,46,58,87,86,60,43,72,66,58,48,51,52,51,51,53,60,62,41,41,83,58,65,30,46,37,44,29,26,29,16,52,69,34,44,52,48,30,58,76,64,69,44,59,78,68,49,36,60,43,53,63,41,56,66,68,61,51,45,40,57,70,61,29,93,85,42,67,84,67,55,63,70,58,42,50,46,52,49,46,72,46,35,30,17,26,38,28,35,54,80,44,60,41,100,85,44,42,71,91,63,46,66,60,67,45,72,46,63,87,90,47,50,73,50,53,65,72,56,68,61,65,43,79,88,56,45,49,61,51,37,48,52,54,50,57,55,59,76,75,110

Foldseek 3Di:
DDPVLVVVLVPQADFFFAPPVLLVQLLVLLVCLLPPDPVCDLCNSLVSSQVSCQVRQFQAAFWEFPVQLVVCQVPVFLPQKKWDFQADSVVLSCQSRNPPHDHDDSVRNRRSRSSRRYTYIAGNVQRPDVHYPVRRHDIDTDDPPPQRRDDIDTGRDPPPNNVVSNVVVVVVVVD

Nearest PDB structures (foldseek):
  6ayu-assembly1_A  TM=5.276E-01  e=3.555E+00  Mycobacterium tuberculosis H37Ra
  6ayv-assembly1_A  TM=5.290E-01  e=4.022E+00  Mycobacterium tuberculosis CDC1551
  3bih-assembly1_A  TM=5.243E-01  e=4.840E+00  unclassified
  7txb-assembly2_A  TM=5.335E-01  e=5.825E+00  Mycobacterium tuberculosis
  8blj-assembly1_B  TM=1.629E-01  e=7.010E+00  Homo sapiens

pLDDT: mean 87.38, std 12.64, range [34.72, 97.75]